Protein AF-A0A8H7EPM8-F1 (afdb_monomer)

Solvent-accessible surface area (backbone atoms only — not comparable to full-atom values): 8036 Å² total; per-residue (Å²): 109,68,68,49,58,74,74,44,47,67,36,10,43,51,53,53,39,61,54,53,56,74,52,73,82,77,47,29,38,36,35,66,45,61,68,86,63,52,65,57,69,85,62,38,87,52,94,64,45,52,73,49,65,46,47,71,76,76,65,92,84,68,60,93,88,68,76,38,56,34,58,55,31,72,74,40,51,62,63,47,59,72,68,54,88,77,82,58,40,29,38,36,29,30,44,49,70,37,69,82,42,60,53,44,52,57,42,41,76,73,55,39,43,82,74,48,75,29,70,13,38,97,73,52,90,57,64,78,62,21,49,33,32,33,31,31,37,42,134

Radius of gyration: 15.38 Å; Cα contacts (8 Å, |Δi|>4): 211; chains: 1; bounding box: 34×40×36 Å

InterPro domains:
  IPR005599 GPI mannosyltransferase [PTHR22760] (1-135)

Foldseek 3Di:
DVCCVVPAAQCQLAVVLLVVQPDDFPFEEEELAPPPSHPPCVRHVDPSYHYDYFDDDDDPVDDPPDDGRNRVCVVPVPVSVVPDPDDTQKYKAFCLVCPVVPVVVVVVVVQWDFPDWGRGHPDDPPSRNDHIITMIGHD

Mean predicted aligned error: 3.92 Å

Secondary structure (DSSP, 8-state):
-HHHHHHTTT-HHHHHHHHHHTSPTT-EEEEES-TT-S-GGGT---TTSEEEE---PPPTT--TT---HHHHHHH-HHHHHHH-S---SEEEEEGGGGTTSHHHHHHHHTT-EEEEEE---S--SSGGG-S-EEEEE--

Nearest PDB structures (foldseek):
  4u2h-assembly1_B  TM=4.828E-01  e=5.148E+00  Micromonospora echinospora
  2q3v-assembly1_A  TM=3.950E-01  e=3.705E+00  Arabidopsis thaliana
  6kp7-assembly1_A  TM=2.940E-01  e=5.872E+00  Plasmodium falciparum

Sequence (139 aa):
MAVYLSLWHQRGVVDVMLWLRNQPSNISVGVLMPCHSTPWQSVVHRPDMTMWFLTCEPPLEGQADYVDEADEFYLDPLSSLNRMARWPSHFIMFDHLLSNGTVADALQKKGFQECRRFFNSHFHDDTRRRGDVVVLCRE

Organism: NCBI:txid679940

Structure (mmCIF, N/CA/C/O backbone):
data_AF-A0A8H7EPM8-F1
#
_entry.id   AF-A0A8H7EPM8-F1
#
loop_
_atom_site.group_PDB
_atom_site.id
_atom_site.type_symbol
_atom_site.label_atom_id
_atom_site.label_alt_id
_atom_site.label_comp_id
_atom_site.label_asym_id
_atom_site.label_entity_id
_atom_site.label_seq_id
_atom_site.pdbx_PDB_ins_code
_atom_site.Cartn_x
_atom_site.Cartn_y
_atom_site.Cartn_z
_atom_site.occupancy
_atom_site.B_iso_or_equiv
_atom_site.auth_seq_id
_atom_site.auth_comp_id
_atom_site.auth_asym_id
_atom_site.auth_atom_id
_atom_site.pdbx_PDB_model_num
ATOM 1 N N . MET A 1 1 ? -8.961 -20.439 -18.567 1.00 79.25 1 MET A N 1
ATOM 2 C CA . MET A 1 1 ? -8.295 -19.195 -18.113 1.00 79.25 1 MET A CA 1
ATOM 3 C C . MET A 1 1 ? -9.261 -18.047 -17.833 1.00 79.25 1 MET A C 1
ATOM 5 O O . MET A 1 1 ? -9.113 -17.448 -16.780 1.00 79.25 1 MET A O 1
ATOM 9 N N . ALA A 1 2 ? -10.256 -17.762 -18.686 1.00 91.81 2 ALA A N 1
ATOM 10 C CA . ALA A 1 2 ? -11.193 -16.645 -18.473 1.00 91.81 2 ALA A CA 1
ATOM 11 C C . ALA A 1 2 ? -11.851 -16.634 -17.077 1.00 91.81 2 ALA A C 1
ATOM 13 O O . ALA A 1 2 ? -11.781 -15.634 -16.378 1.00 91.81 2 ALA A O 1
ATOM 14 N N . VAL A 1 3 ? -12.372 -17.779 -16.618 1.00 92.44 3 VAL A N 1
ATOM 15 C CA . VAL A 1 3 ? -12.996 -17.910 -15.285 1.00 92.44 3 VAL A CA 1
ATOM 16 C C . VAL A 1 3 ? -12.045 -17.514 -14.148 1.00 92.44 3 VAL A C 1
ATOM 1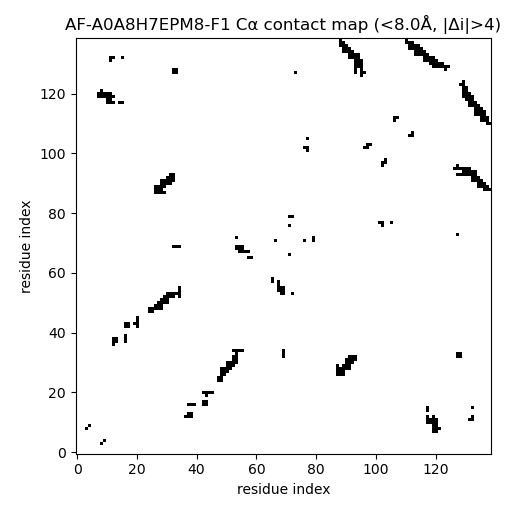8 O O . VAL A 1 3 ? -12.457 -16.854 -13.202 1.00 92.44 3 VAL A O 1
ATOM 21 N N . TYR A 1 4 ? -10.763 -17.876 -14.242 1.00 92.38 4 TYR A N 1
ATOM 22 C CA . TYR A 1 4 ? -9.771 -17.515 -13.227 1.00 92.38 4 TYR A CA 1
ATOM 23 C C . TYR A 1 4 ?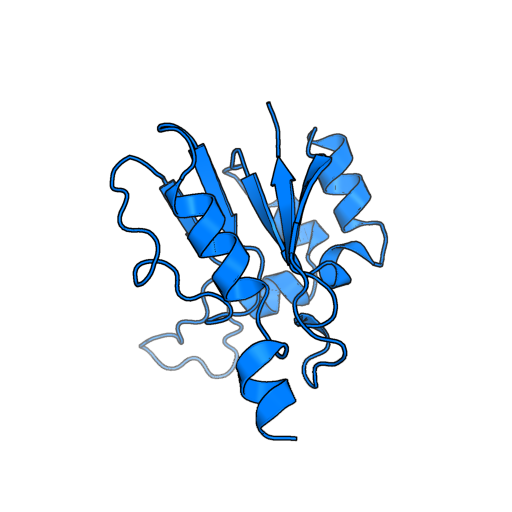 -9.519 -16.006 -13.197 1.00 92.38 4 TYR A C 1
ATOM 25 O O . TYR A 1 4 ? -9.546 -15.395 -12.129 1.00 92.38 4 TYR A O 1
ATOM 33 N N . LEU A 1 5 ? -9.316 -15.407 -14.373 1.00 89.88 5 LEU A N 1
ATOM 34 C CA . LEU A 1 5 ? -9.063 -13.974 -14.497 1.00 89.88 5 LEU A CA 1
ATOM 35 C C . LEU A 1 5 ? -10.260 -13.136 -14.029 1.00 89.88 5 LEU A C 1
ATOM 37 O O . LEU A 1 5 ? -10.062 -12.070 -13.469 1.00 89.88 5 LEU A O 1
ATOM 41 N N . SER A 1 6 ? -11.4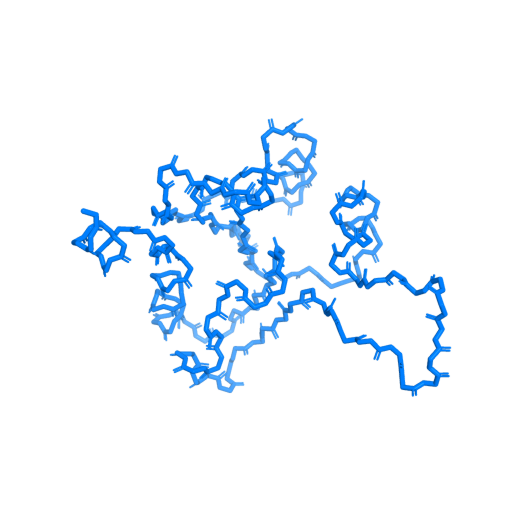86 -13.631 -14.210 1.00 89.75 6 SER A N 1
ATOM 42 C CA . SER A 1 6 ? -12.697 -12.915 -13.794 1.00 89.75 6 SER A CA 1
ATOM 43 C C . SER A 1 6 ? -13.061 -13.084 -12.318 1.00 89.75 6 SER A C 1
ATOM 45 O O . SER A 1 6 ? -13.757 -12.231 -11.780 1.00 89.75 6 SER A O 1
ATOM 47 N N . LEU A 1 7 ? -12.665 -14.186 -11.673 1.00 89.00 7 LEU A N 1
ATOM 48 C CA . LEU A 1 7 ? -13.148 -14.522 -10.324 1.00 89.00 7 LEU A CA 1
ATOM 49 C C . LEU A 1 7 ? -12.069 -14.487 -9.234 1.00 89.00 7 LEU A C 1
ATOM 51 O O . LEU A 1 7 ? -12.408 -14.348 -8.058 1.00 89.00 7 LEU A O 1
ATOM 55 N N . TRP A 1 8 ? -10.796 -14.656 -9.601 1.00 91.81 8 TRP A N 1
ATOM 56 C CA . TRP A 1 8 ? -9.710 -14.873 -8.640 1.00 91.81 8 TRP A CA 1
ATOM 57 C C . TRP A 1 8 ? -8.530 -13.928 -8.829 1.00 91.81 8 TRP A C 1
ATOM 59 O O . TRP A 1 8 ? -7.969 -13.477 -7.839 1.00 91.81 8 TRP A O 1
ATOM 69 N N . HIS A 1 9 ? -8.112 -13.658 -10.064 1.00 94.31 9 HIS A N 1
ATOM 70 C CA . HIS A 1 9 ? -6.913 -12.859 -10.305 1.00 94.31 9 HIS A CA 1
ATOM 71 C C . HIS A 1 9 ? -7.112 -11.391 -9.906 1.00 94.31 9 HIS A C 1
ATOM 73 O O . HIS A 1 9 ? -8.106 -10.780 -10.283 1.00 94.31 9 HIS A O 1
ATOM 79 N N . GLN A 1 10 ? -6.144 -10.840 -9.168 1.00 94.12 10 GLN A N 1
ATOM 80 C CA . GLN A 1 10 ? -6.132 -9.460 -8.669 1.00 94.12 10 GLN A CA 1
ATOM 81 C C . GLN A 1 10 ? -7.411 -9.071 -7.906 1.00 94.12 10 GLN A C 1
ATOM 83 O O . GLN A 1 10 ? -7.895 -7.947 -7.996 1.00 94.12 10 GLN A O 1
ATOM 88 N N . ARG A 1 11 ? -8.000 -10.004 -7.152 1.00 96.00 11 ARG A N 1
ATOM 89 C CA . ARG A 1 11 ? -9.265 -9.760 -6.445 1.00 96.00 11 ARG A CA 1
ATOM 90 C C . ARG A 1 11 ? -9.087 -8.924 -5.172 1.00 96.00 11 ARG A C 1
ATOM 92 O O . ARG A 1 11 ? -9.913 -8.065 -4.864 1.00 96.00 11 ARG A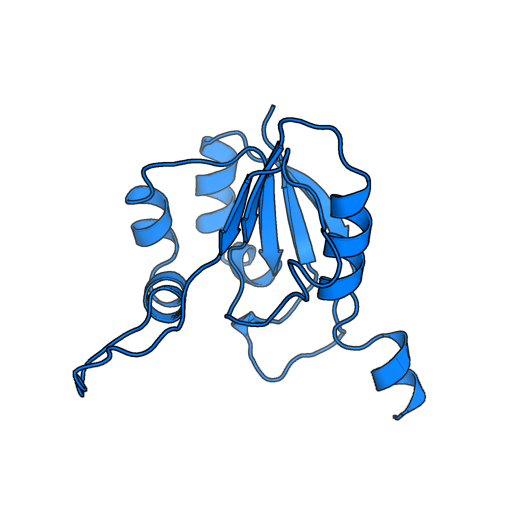 O 1
ATOM 99 N N . GLY A 1 12 ? -7.997 -9.151 -4.445 1.00 96.94 12 GLY A N 1
ATOM 100 C CA . GLY A 1 12 ? -7.754 -8.589 -3.112 1.00 96.94 12 GLY A CA 1
ATOM 101 C C . GLY A 1 12 ? -7.746 -7.063 -3.073 1.00 96.94 12 GLY A C 1
ATOM 102 O O . GLY A 1 12 ? -8.225 -6.466 -2.110 1.00 96.94 12 GLY A O 1
ATOM 103 N N . VAL A 1 13 ? -7.288 -6.420 -4.149 1.00 96.94 13 VAL A N 1
ATOM 104 C CA . VAL A 1 13 ? -7.273 -4.953 -4.276 1.00 96.94 13 VAL A CA 1
ATOM 105 C C . VAL A 1 13 ? -8.671 -4.331 -4.356 1.00 96.94 13 VAL A C 1
ATOM 107 O O . VAL A 1 13 ? -8.856 -3.171 -3.985 1.00 96.94 13 VAL A O 1
ATOM 110 N N . VAL A 1 14 ? -9.667 -5.095 -4.811 1.00 96.75 14 VAL A N 1
ATOM 111 C CA . VAL A 1 14 ? -11.077 -4.687 -4.815 1.00 96.75 14 VAL A CA 1
ATOM 112 C C . VAL A 1 14 ? -11.708 -4.999 -3.462 1.00 96.75 14 VAL A C 1
ATOM 114 O O . VAL A 1 14 ? -12.352 -4.131 -2.868 1.00 96.75 14 VAL A O 1
ATOM 117 N N . ASP A 1 15 ? -11.478 -6.208 -2.944 1.00 97.38 15 ASP A N 1
ATOM 118 C CA . ASP A 1 15 ? -12.056 -6.671 -1.680 1.00 97.38 15 ASP A CA 1
ATOM 119 C C . ASP A 1 15 ? -11.636 -5.785 -0.492 1.00 97.38 15 ASP A C 1
ATOM 121 O O . ASP A 1 15 ? -12.475 -5.450 0.348 1.00 97.38 15 ASP A O 1
ATOM 125 N N . VAL A 1 16 ? -10.382 -5.314 -0.454 1.00 97.56 16 VAL A N 1
ATOM 126 C CA . VAL A 1 16 ? -9.916 -4.390 0.594 1.00 97.56 16 VAL A CA 1
ATOM 127 C C . VAL A 1 16 ? -10.662 -3.052 0.562 1.00 97.56 16 VAL A C 1
ATOM 129 O O . VAL A 1 16 ? -11.019 -2.517 1.611 1.00 97.56 16 VAL A O 1
ATOM 132 N N . MET A 1 17 ? -10.965 -2.523 -0.627 1.00 96.75 17 MET A N 1
ATOM 133 C CA . MET A 1 17 ? -11.680 -1.252 -0.772 1.00 96.75 17 MET A CA 1
ATOM 134 C C . MET A 1 17 ? -13.168 -1.405 -0.435 1.00 96.75 17 MET A C 1
ATOM 136 O O . MET A 1 17 ? -13.762 -0.524 0.190 1.00 96.75 17 MET A O 1
ATOM 140 N N . LEU A 1 18 ? -13.770 -2.547 -0.782 1.00 96.56 18 LEU A N 1
ATOM 141 C CA . LEU A 1 18 ? -15.127 -2.895 -0.350 1.00 96.56 18 LEU A CA 1
ATOM 142 C C . LEU A 1 18 ? -15.219 -3.024 1.174 1.00 96.56 18 LEU A C 1
ATOM 144 O O . LEU A 1 18 ? -16.199 -2.580 1.771 1.00 96.56 18 LEU A O 1
ATOM 148 N N . TRP A 1 19 ? -14.193 -3.591 1.810 1.00 96.19 19 TRP A N 1
ATOM 149 C CA . TRP A 1 19 ? -14.103 -3.670 3.265 1.00 96.19 19 TRP A CA 1
ATOM 150 C C . TRP A 1 19 ? -13.918 -2.291 3.917 1.00 96.19 19 TRP A C 1
ATOM 152 O O . TRP A 1 19 ? -14.618 -1.986 4.888 1.00 96.19 19 TRP A O 1
ATOM 162 N N . LEU A 1 20 ? -13.046 -1.441 3.359 1.00 95.56 20 LEU A N 1
ATOM 163 C CA . LEU A 1 20 ? -12.798 -0.076 3.836 1.00 95.56 20 LEU A CA 1
ATOM 164 C C . LEU A 1 20 ? -14.056 0.793 3.844 1.00 95.56 20 LEU A C 1
ATOM 166 O O . LEU A 1 20 ? -14.286 1.543 4.789 1.00 95.56 20 LEU A O 1
ATOM 170 N N . ARG A 1 21 ? -14.906 0.667 2.818 1.00 94.56 21 ARG A N 1
ATOM 171 C CA . ARG A 1 21 ? -16.171 1.415 2.711 1.00 94.56 21 ARG A CA 1
ATOM 172 C C . ARG A 1 21 ? -17.051 1.286 3.961 1.00 94.56 21 ARG A C 1
ATOM 174 O O . ARG A 1 21 ? -17.763 2.229 4.306 1.00 94.56 21 ARG A O 1
ATOM 181 N N . ASN A 1 22 ? -16.992 0.130 4.620 1.00 93.38 22 ASN A N 1
ATOM 182 C CA . ASN A 1 22 ? -17.818 -0.217 5.773 1.00 93.38 22 ASN A CA 1
ATOM 183 C C . ASN A 1 22 ? -17.123 0.043 7.123 1.00 93.38 22 ASN A C 1
ATOM 185 O O . ASN A 1 22 ? -17.650 -0.360 8.157 1.00 93.38 22 ASN A O 1
ATOM 189 N N . GLN A 1 23 ? -15.953 0.689 7.130 1.00 93.19 23 GLN A N 1
ATOM 190 C CA . GLN A 1 23 ? -15.233 1.028 8.359 1.00 93.19 23 GLN A CA 1
ATOM 191 C C . GLN A 1 23 ? -15.813 2.275 9.057 1.00 93.19 23 GLN A C 1
ATOM 193 O O . GLN A 1 23 ? -16.490 3.096 8.412 1.00 93.19 23 GLN A O 1
ATOM 198 N N . PRO A 1 24 ? -15.585 2.416 10.381 1.00 89.44 24 PRO A N 1
ATOM 199 C CA . PRO A 1 24 ? -16.045 3.570 11.150 1.00 89.44 24 PRO A CA 1
ATOM 200 C C . PRO A 1 24 ? -15.439 4.890 10.654 1.00 89.44 24 PRO A C 1
ATOM 202 O O . PRO A 1 24 ? -14.386 4.922 10.015 1.00 89.44 24 PRO A O 1
ATOM 205 N N . SER A 1 25 ? -16.126 5.991 10.962 1.00 77.31 25 SER A N 1
ATOM 206 C CA . SER A 1 25 ? -15.607 7.348 10.781 1.00 77.31 25 SER A CA 1
ATOM 207 C C . SER A 1 25 ? -14.390 7.574 11.694 1.00 77.31 25 SER A C 1
ATOM 209 O O . SER A 1 25 ? -14.327 7.004 12.782 1.00 77.31 25 SER A O 1
ATOM 211 N N . ASN A 1 26 ? -13.430 8.402 11.259 1.00 85.88 26 ASN A N 1
ATOM 212 C CA . ASN A 1 26 ? -12.154 8.728 11.937 1.00 85.88 26 ASN A CA 1
ATOM 213 C C . ASN A 1 26 ? -10.951 7.805 11.679 1.00 85.88 26 ASN A C 1
ATOM 215 O O . ASN A 1 26 ? -9.952 7.904 12.392 1.00 85.88 26 ASN A O 1
ATOM 219 N N . ILE A 1 27 ? -10.979 6.962 10.646 1.00 92.06 27 ILE A N 1
ATOM 220 C CA . ILE A 1 27 ? -9.762 6.260 10.218 1.00 92.06 27 ILE A CA 1
ATOM 221 C C . ILE A 1 27 ? -8.993 7.062 9.161 1.00 92.06 27 ILE A C 1
ATOM 223 O O . ILE A 1 27 ? -9.561 7.703 8.273 1.00 92.06 27 ILE A O 1
ATOM 227 N N . SER A 1 28 ? -7.668 7.002 9.255 1.00 94.69 28 SER A N 1
ATOM 228 C CA . SER A 1 28 ? -6.747 7.431 8.203 1.00 94.69 28 SER A CA 1
ATOM 229 C C . SER A 1 28 ? -6.046 6.218 7.605 1.00 94.69 28 SER A C 1
ATOM 231 O O . SER A 1 28 ? -5.583 5.343 8.345 1.00 94.69 28 SER A O 1
ATOM 233 N N . VAL A 1 29 ? -5.972 6.165 6.279 1.00 95.94 29 VAL A N 1
ATOM 234 C CA . VAL A 1 29 ? -5.466 5.017 5.525 1.00 95.94 29 VAL A CA 1
ATOM 235 C C . VAL A 1 29 ? -4.316 5.460 4.628 1.00 95.94 29 VAL A C 1
ATOM 237 O O . VAL A 1 29 ? -4.469 6.388 3.837 1.00 95.94 29 VAL A O 1
ATOM 240 N N . GLY A 1 30 ? -3.175 4.790 4.750 1.00 95.88 30 GLY A N 1
ATOM 241 C CA . GLY A 1 30 ? -2.059 4.898 3.816 1.00 95.88 30 GLY A CA 1
ATOM 242 C C . GLY A 1 30 ? -1.960 3.655 2.947 1.00 95.88 30 GLY A C 1
ATOM 243 O O . GLY A 1 30 ? -1.985 2.537 3.461 1.00 95.88 30 GLY A O 1
ATOM 244 N N . VAL A 1 31 ? -1.842 3.829 1.638 1.00 96.62 31 VAL A N 1
ATOM 245 C CA . VAL A 1 31 ? -1.733 2.715 0.694 1.00 96.62 31 VAL A CA 1
ATOM 246 C C . VAL A 1 31 ? -0.320 2.679 0.120 1.00 96.62 31 VAL A C 1
ATOM 248 O O . VAL A 1 31 ? 0.052 3.505 -0.709 1.00 96.62 31 VAL A O 1
ATOM 251 N N . LEU A 1 32 ? 0.459 1.704 0.586 1.00 96.50 32 LEU A N 1
ATOM 252 C CA . LEU A 1 32 ? 1.848 1.443 0.204 1.00 96.50 32 LEU A CA 1
ATOM 253 C C . LEU A 1 32 ? 1.874 0.339 -0.855 1.00 96.50 32 LEU A C 1
ATOM 255 O O . LEU A 1 32 ? 2.299 -0.792 -0.615 1.00 96.50 32 LEU A O 1
ATOM 259 N N . MET A 1 33 ? 1.296 0.656 -2.009 1.00 96.50 33 MET A N 1
ATOM 260 C CA . MET A 1 33 ? 1.155 -0.246 -3.151 1.00 96.50 33 MET A CA 1
ATOM 261 C C . MET A 1 33 ? 1.645 0.474 -4.407 1.00 96.50 33 MET A C 1
ATOM 263 O O . MET A 1 33 ? 1.582 1.704 -4.441 1.00 96.50 33 MET A O 1
ATOM 267 N N . PRO A 1 34 ? 2.062 -0.241 -5.468 1.00 95.31 34 PRO A N 1
ATOM 268 C CA . PRO A 1 34 ? 2.368 0.405 -6.738 1.00 95.31 34 PRO A CA 1
ATOM 269 C C . PRO A 1 34 ? 1.137 1.154 -7.265 1.00 95.31 34 PRO A C 1
ATOM 271 O O . PRO A 1 34 ? -0.005 0.744 -7.010 1.00 95.31 34 PRO A O 1
ATOM 274 N N . CYS A 1 35 ? 1.346 2.224 -8.027 1.00 92.19 35 CYS A N 1
ATOM 275 C CA . CYS A 1 35 ? 0.255 3.076 -8.497 1.00 92.19 35 CYS A CA 1
ATOM 276 C C . CYS A 1 35 ? -0.821 2.311 -9.285 1.00 92.19 35 CYS A C 1
ATOM 278 O O . CYS A 1 35 ? -0.560 1.300 -9.946 1.00 92.19 35 CYS A O 1
ATOM 280 N N . HIS A 1 36 ? -2.068 2.782 -9.167 1.00 90.31 36 HIS A N 1
ATOM 281 C CA . HIS A 1 36 ? -3.266 2.175 -9.769 1.00 90.31 36 HIS A CA 1
ATOM 282 C C . HIS A 1 36 ? -3.523 0.710 -9.381 1.00 90.31 36 HIS A C 1
ATOM 284 O O . HIS A 1 36 ? -4.184 -0.026 -10.112 1.00 90.31 36 HIS A O 1
ATOM 290 N N . SER A 1 37 ? -3.027 0.266 -8.223 1.00 94.94 37 SER A N 1
ATOM 291 C CA . SER A 1 37 ? -3.327 -1.085 -7.735 1.00 94.94 37 SER A CA 1
ATOM 292 C C . SER A 1 37 ? -4.758 -1.230 -7.223 1.00 94.94 37 SER A C 1
ATOM 294 O O . SER A 1 37 ? -5.287 -2.328 -7.262 1.00 94.94 37 SER A O 1
ATOM 296 N N . THR A 1 38 ? -5.399 -0.160 -6.741 1.00 95.88 38 THR A N 1
ATOM 297 C CA . THR A 1 38 ? -6.719 -0.224 -6.089 1.00 95.88 38 THR A CA 1
ATOM 298 C C . THR A 1 38 ? -7.699 0.788 -6.699 1.00 95.88 38 THR A C 1
ATOM 300 O O . THR A 1 38 ? -7.272 1.847 -7.158 1.00 95.88 38 THR A O 1
ATOM 303 N N . PRO A 1 39 ? -9.021 0.518 -6.689 1.00 94.56 39 PRO A N 1
ATOM 304 C CA . PRO A 1 39 ? -10.021 1.386 -7.325 1.00 94.56 39 PRO A CA 1
ATOM 305 C C . PRO A 1 39 ? -10.367 2.670 -6.540 1.00 94.56 39 PRO A C 1
ATOM 307 O O . PRO A 1 39 ? -11.206 3.449 -6.998 1.00 94.56 39 PRO A O 1
ATOM 310 N N . TRP A 1 40 ? -9.745 2.887 -5.373 1.00 91.56 40 TRP A N 1
ATOM 311 C CA . TRP A 1 40 ? -9.859 4.071 -4.507 1.00 91.56 40 TRP A CA 1
ATOM 312 C C . TRP A 1 40 ? -11.259 4.726 -4.487 1.00 91.56 40 TRP A C 1
ATOM 314 O O . TRP A 1 40 ? -12.218 4.103 -4.020 1.00 91.56 40 TRP A O 1
ATOM 324 N N . GLN A 1 41 ? -11.386 5.961 -4.996 1.00 91.81 41 GLN A N 1
ATOM 325 C CA . GLN A 1 41 ? -12.613 6.769 -4.958 1.00 91.81 41 GLN A CA 1
ATOM 326 C C . GLN A 1 41 ? -13.774 6.129 -5.716 1.00 91.81 41 GLN A C 1
ATOM 328 O O . GLN A 1 41 ? -14.919 6.352 -5.356 1.00 91.81 41 GLN A O 1
ATOM 333 N N . SER A 1 42 ? -13.513 5.257 -6.693 1.00 93.19 42 SER A N 1
ATOM 334 C CA . SER A 1 42 ? -14.583 4.550 -7.416 1.00 93.19 42 SER A CA 1
ATOM 335 C C . SER A 1 42 ? -15.381 3.611 -6.500 1.00 93.19 42 SER A C 1
ATOM 337 O O . SER A 1 42 ? -16.504 3.224 -6.817 1.00 93.19 42 SER A O 1
ATOM 339 N N . VAL A 1 43 ? -14.802 3.219 -5.359 1.00 95.06 43 VAL A N 1
ATOM 340 C CA . VAL A 1 43 ? -15.389 2.271 -4.403 1.00 95.06 43 VAL A CA 1
ATOM 341 C C . VAL A 1 43 ? -15.634 2.920 -3.039 1.00 95.06 43 VAL A C 1
ATOM 343 O O . VAL A 1 43 ? -16.637 2.582 -2.405 1.00 95.06 43 VAL A O 1
ATOM 346 N N . VAL A 1 44 ? -14.771 3.831 -2.584 1.00 94.44 44 VAL A N 1
ATOM 347 C CA . VAL A 1 44 ? -14.831 4.452 -1.250 1.00 94.44 44 VAL A CA 1
ATOM 348 C C . VAL A 1 44 ? -15.164 5.942 -1.371 1.00 94.44 44 VAL A C 1
ATOM 350 O O . VAL A 1 44 ? -14.278 6.763 -1.557 1.00 94.44 44 VAL A O 1
ATOM 353 N N . HIS A 1 45 ? -16.444 6.289 -1.210 1.00 92.62 45 HIS A N 1
ATOM 354 C CA . HIS A 1 45 ? -16.942 7.672 -1.240 1.00 92.62 45 HIS A CA 1
ATOM 355 C C . HIS A 1 45 ? -17.208 8.172 0.189 1.00 92.62 45 HIS A C 1
ATOM 357 O O . HIS A 1 45 ? -18.355 8.224 0.638 1.00 92.62 45 HIS A O 1
ATOM 363 N N . ARG A 1 46 ? -16.144 8.454 0.948 1.00 90.75 46 ARG A N 1
ATOM 364 C CA . ARG A 1 46 ? -16.22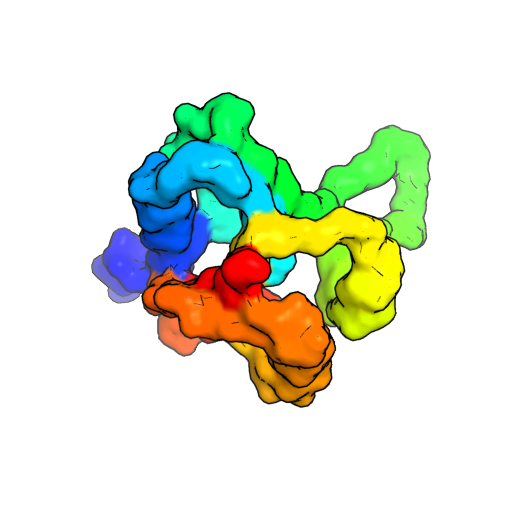6 8.814 2.376 1.00 90.75 46 ARG A CA 1
ATOM 365 C C . ARG A 1 46 ? -15.458 10.113 2.650 1.00 90.75 46 ARG A C 1
ATOM 367 O O . ARG A 1 46 ? -14.232 10.070 2.698 1.00 90.75 46 ARG A O 1
ATOM 374 N N . PRO A 1 47 ? -16.138 11.264 2.828 1.00 89.31 47 PRO A N 1
ATOM 375 C CA . PRO A 1 47 ? -15.462 12.531 3.128 1.00 89.31 47 PRO A CA 1
ATOM 376 C C . PRO A 1 47 ? -14.871 12.567 4.548 1.00 89.31 47 PRO A C 1
ATOM 378 O O . PRO A 1 47 ? -14.000 13.377 4.841 1.00 89.31 47 PRO A O 1
ATOM 381 N N . ASP A 1 48 ? -15.332 11.677 5.425 1.00 90.69 48 ASP A N 1
ATOM 382 C CA . ASP A 1 48 ? -14.903 11.501 6.814 1.00 90.69 48 ASP A CA 1
ATOM 383 C C . ASP A 1 48 ? -13.682 10.572 6.975 1.00 90.69 48 ASP A C 1
ATOM 385 O O . ASP A 1 48 ? -13.282 10.260 8.098 1.00 90.69 48 ASP A O 1
ATOM 389 N N . MET A 1 49 ? -13.087 10.119 5.865 1.00 92.00 49 MET A N 1
ATOM 390 C CA . MET A 1 49 ? -11.939 9.214 5.840 1.00 92.00 49 MET A CA 1
ATOM 391 C C . MET A 1 49 ? -10.776 9.842 5.071 1.00 92.00 49 MET A C 1
ATOM 393 O O . MET A 1 49 ? -10.887 10.149 3.886 1.00 92.00 49 MET A O 1
ATOM 397 N N . THR A 1 50 ? -9.624 9.996 5.727 1.00 92.75 50 THR A N 1
ATOM 398 C CA . THR A 1 50 ? -8.417 10.494 5.048 1.00 92.75 50 THR A CA 1
ATOM 399 C C . THR A 1 50 ? -7.655 9.333 4.432 1.00 92.75 50 THR A C 1
ATOM 401 O O . THR A 1 50 ? -7.110 8.506 5.159 1.00 92.75 50 THR A O 1
ATOM 404 N N . MET A 1 51 ? -7.567 9.290 3.106 1.00 93.50 51 MET A N 1
ATOM 405 C CA . MET A 1 51 ? -6.779 8.289 2.386 1.00 93.50 51 MET A CA 1
ATOM 406 C C . MET A 1 51 ? -5.646 8.953 1.606 1.00 93.50 51 MET A C 1
ATOM 408 O O . MET A 1 51 ? -5.832 10.040 1.062 1.00 93.50 51 MET A O 1
ATOM 412 N N . TRP A 1 52 ? -4.488 8.304 1.543 1.00 93.62 52 TRP A N 1
ATOM 413 C CA . TRP A 1 52 ? -3.352 8.739 0.730 1.00 93.62 52 TRP A CA 1
ATOM 414 C C . TRP A 1 52 ? -2.605 7.534 0.142 1.00 93.62 52 TRP A C 1
ATOM 416 O O . TRP A 1 52 ? -2.708 6.417 0.656 1.00 93.62 52 TRP A O 1
ATOM 426 N N . PHE A 1 53 ? -1.889 7.769 -0.955 1.00 94.56 53 PHE A N 1
ATOM 427 C CA . PHE A 1 53 ? -1.244 6.756 -1.793 1.00 94.56 53 PHE A CA 1
ATOM 428 C C . PHE A 1 53 ? 0.132 7.265 -2.215 1.00 94.56 53 PHE A C 1
ATOM 430 O O . PHE A 1 53 ? 0.334 8.478 -2.243 1.00 94.56 53 PHE A O 1
ATOM 437 N N . LEU A 1 54 ? 1.029 6.345 -2.563 1.00 93.81 54 LEU A N 1
ATOM 438 C CA . LEU A 1 54 ? 2.261 6.682 -3.276 1.00 93.81 54 LEU A CA 1
ATOM 439 C C . LEU A 1 54 ? 1.905 7.231 -4.665 1.00 93.81 54 LEU A C 1
ATOM 441 O O . LEU A 1 54 ? 1.064 6.648 -5.357 1.00 93.81 54 LEU A O 1
ATOM 445 N N . THR A 1 55 ? 2.514 8.353 -5.035 1.00 92.19 55 THR A N 1
ATOM 446 C CA . THR A 1 55 ? 2.280 9.049 -6.307 1.00 92.19 55 THR A CA 1
ATOM 447 C C . THR A 1 55 ? 3.199 8.539 -7.422 1.00 92.19 55 THR A C 1
ATOM 449 O O . THR A 1 55 ? 4.309 8.077 -7.162 1.00 92.19 55 THR A O 1
ATOM 452 N N . CYS A 1 56 ? 2.714 8.594 -8.667 1.00 91.88 56 CYS A N 1
ATOM 453 C CA . CYS A 1 56 ? 3.480 8.232 -9.875 1.00 91.88 56 CYS A CA 1
ATOM 454 C C . CYS A 1 56 ? 3.356 9.284 -10.986 1.00 91.88 56 CYS A C 1
ATOM 456 O O . CYS A 1 56 ? 3.554 9.000 -12.168 1.00 91.88 56 CYS A O 1
ATOM 458 N N . GLU A 1 57 ? 2.927 10.491 -10.633 1.00 90.88 57 GLU A N 1
ATOM 459 C CA . GLU A 1 57 ? 2.689 11.568 -11.574 1.00 90.88 57 GLU A CA 1
ATOM 460 C C . GLU A 1 57 ? 4.021 12.092 -12.132 1.00 90.88 57 GLU A C 1
ATOM 462 O O . GLU A 1 57 ? 4.871 12.547 -11.368 1.00 90.88 57 GLU A O 1
ATOM 467 N N . PRO A 1 58 ? 4.217 12.084 -13.462 1.00 88.75 58 PRO A N 1
ATOM 468 C CA . PRO A 1 58 ? 5.441 12.602 -14.051 1.00 88.75 58 PRO A CA 1
ATOM 469 C C . PRO A 1 58 ? 5.533 14.132 -13.901 1.00 88.75 58 PRO A C 1
ATOM 471 O O . PRO A 1 58 ? 4.509 14.824 -13.849 1.00 88.75 58 PRO A O 1
ATOM 474 N N . PRO A 1 59 ? 6.751 14.701 -13.903 1.00 88.00 59 PRO A N 1
ATOM 475 C CA . PRO A 1 59 ? 6.961 16.137 -13.815 1.00 88.00 59 PRO A CA 1
ATOM 476 C C . PRO A 1 59 ? 6.463 16.831 -15.083 1.00 88.00 59 PRO A C 1
ATOM 478 O O . PRO A 1 59 ? 6.752 16.409 -16.204 1.00 88.00 59 PRO A O 1
ATOM 481 N N . LEU A 1 60 ? 5.762 17.952 -14.905 1.00 87.12 60 LEU A N 1
ATOM 482 C CA . LEU A 1 60 ? 5.168 18.716 -16.008 1.00 87.12 60 LEU A CA 1
ATOM 483 C C . LEU A 1 60 ? 6.214 19.320 -16.957 1.00 87.12 60 LEU A C 1
ATOM 485 O O . LEU A 1 60 ? 5.941 19.494 -18.141 1.00 87.12 60 LEU A O 1
ATOM 489 N N . GLU A 1 61 ? 7.405 19.629 -16.444 1.00 87.38 61 GLU A N 1
ATOM 490 C CA . GLU A 1 61 ? 8.475 20.306 -17.190 1.00 87.38 61 GLU A CA 1
ATOM 491 C C . GLU A 1 61 ? 9.471 19.338 -17.850 1.00 87.38 61 GLU A C 1
ATOM 493 O O . GLU A 1 61 ? 10.431 19.781 -18.471 1.00 87.38 61 GLU A O 1
ATOM 498 N N . GLY A 1 62 ? 9.224 18.022 -17.772 1.00 79.56 62 GLY A N 1
ATOM 499 C CA . GLY A 1 62 ? 10.027 17.008 -18.456 1.00 79.56 62 GLY A CA 1
ATOM 500 C C . GLY A 1 62 ? 11.445 16.890 -17.897 1.00 79.56 62 GLY A C 1
ATOM 501 O O . GLY A 1 62 ? 12.398 17.432 -18.449 1.00 79.56 62 GLY A O 1
ATOM 502 N N . GLN A 1 63 ? 11.599 16.123 -16.820 1.00 85.12 63 GLN A N 1
ATOM 503 C CA . GLN A 1 63 ? 12.902 15.794 -16.244 1.00 85.12 63 GLN A CA 1
ATOM 504 C C . GLN A 1 63 ? 13.255 14.344 -16.591 1.00 85.12 63 GLN A C 1
ATOM 506 O O . GLN A 1 63 ? 12.536 13.423 -16.214 1.00 85.12 63 GLN A O 1
ATOM 511 N N . ALA A 1 64 ? 14.345 14.153 -17.342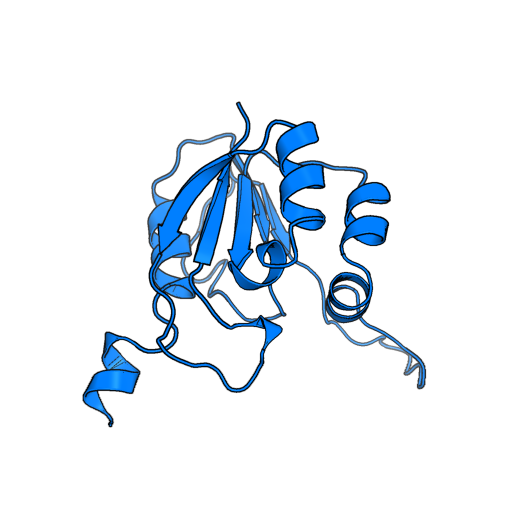 1.00 78.69 64 ALA A N 1
ATOM 512 C CA . ALA A 1 64 ? 14.741 12.841 -17.866 1.00 78.69 64 ALA A CA 1
ATOM 513 C C . ALA A 1 64 ? 15.114 11.834 -16.763 1.00 78.69 64 ALA A C 1
ATOM 515 O O . ALA A 1 64 ? 14.822 10.651 -16.902 1.00 78.69 64 ALA A O 1
ATOM 516 N N . ASP A 1 65 ? 15.691 12.318 -15.661 1.00 85.50 65 ASP A N 1
ATOM 517 C CA . ASP A 1 65 ? 16.127 11.502 -14.518 1.00 85.50 65 ASP A CA 1
ATOM 518 C C . ASP A 1 65 ? 15.125 11.549 -13.351 1.00 85.50 65 ASP A C 1
ATOM 520 O O . ASP A 1 65 ? 15.504 11.465 -12.183 1.00 85.50 65 ASP A O 1
ATOM 524 N N . TYR A 1 66 ? 13.844 11.771 -13.646 1.00 86.50 66 TYR A N 1
ATOM 525 C CA . TYR A 1 66 ? 12.807 11.764 -12.622 1.00 86.50 66 TYR A CA 1
ATOM 526 C C . TYR A 1 66 ? 12.510 10.337 -12.155 1.00 86.50 66 TYR A C 1
ATOM 528 O O . TYR A 1 66 ? 12.244 9.455 -12.971 1.00 86.50 66 TYR A O 1
ATOM 536 N N . VAL A 1 67 ? 12.515 10.144 -10.838 1.00 89.38 67 VAL A N 1
ATOM 537 C CA . VAL A 1 67 ? 12.025 8.933 -10.180 1.00 89.38 67 VAL A CA 1
ATOM 538 C C . VAL A 1 67 ? 10.767 9.320 -9.422 1.00 89.38 67 VAL A C 1
ATOM 540 O O . VAL A 1 67 ? 10.752 10.334 -8.722 1.00 89.38 67 VAL A O 1
ATOM 543 N N . ASP A 1 68 ? 9.705 8.544 -9.600 1.00 92.00 68 ASP A N 1
ATOM 544 C CA . ASP A 1 68 ? 8.461 8.799 -8.893 1.00 92.00 68 ASP A CA 1
ATOM 545 C C . ASP A 1 68 ? 8.488 8.312 -7.437 1.00 92.00 68 ASP A C 1
ATOM 547 O O . ASP A 1 68 ? 9.341 7.518 -7.035 1.00 92.00 68 ASP A O 1
ATOM 551 N N . GLU A 1 69 ? 7.551 8.812 -6.624 1.00 92.56 69 GLU A N 1
ATOM 552 C CA . GLU A 1 69 ? 7.486 8.507 -5.190 1.00 92.56 69 GLU A CA 1
ATOM 553 C C . GLU A 1 69 ? 7.318 7.002 -4.933 1.00 92.56 69 GLU A C 1
ATOM 555 O O . GLU A 1 69 ? 7.883 6.465 -3.975 1.00 92.56 69 GLU A O 1
ATOM 560 N N . ALA A 1 70 ? 6.550 6.301 -5.771 1.00 93.94 70 ALA A N 1
ATOM 561 C CA . ALA A 1 70 ? 6.358 4.867 -5.617 1.00 93.94 70 ALA A CA 1
ATOM 562 C C . ALA A 1 70 ? 7.654 4.097 -5.895 1.00 93.94 70 ALA A C 1
ATOM 564 O O . ALA A 1 70 ? 8.017 3.217 -5.112 1.00 93.94 70 ALA A O 1
ATOM 565 N N . ASP A 1 71 ? 8.370 4.423 -6.964 1.00 93.12 71 ASP A N 1
ATOM 566 C CA . ASP A 1 71 ? 9.641 3.792 -7.300 1.00 93.12 71 ASP A CA 1
ATOM 567 C C . ASP A 1 71 ? 10.715 4.109 -6.248 1.00 93.12 71 ASP A C 1
ATOM 569 O O . ASP A 1 71 ? 11.381 3.184 -5.776 1.00 93.12 71 ASP A O 1
ATOM 573 N N . GLU A 1 72 ? 10.819 5.355 -5.770 1.00 93.56 72 GLU A N 1
ATOM 574 C CA . GLU A 1 72 ? 11.683 5.704 -4.630 1.00 93.56 72 GLU A CA 1
ATOM 575 C C . GLU A 1 72 ? 11.348 4.873 -3.381 1.00 93.56 72 GLU A C 1
ATOM 577 O O . GLU A 1 72 ? 12.242 4.352 -2.703 1.00 93.56 72 GLU A O 1
ATOM 582 N N . PHE A 1 73 ? 10.057 4.696 -3.086 1.00 95.25 73 PHE A N 1
ATOM 583 C CA . PHE A 1 73 ? 9.607 3.875 -1.969 1.00 95.25 73 PHE A CA 1
ATOM 584 C C . PHE A 1 73 ? 10.003 2.404 -2.131 1.00 95.25 73 PHE A C 1
ATOM 586 O O . PHE A 1 73 ? 10.485 1.801 -1.175 1.00 95.25 73 PHE A O 1
ATOM 593 N N . TYR A 1 74 ? 9.818 1.810 -3.312 1.00 93.88 74 TYR A N 1
ATOM 594 C CA . TYR A 1 74 ? 10.134 0.396 -3.544 1.00 93.88 74 TYR A CA 1
ATOM 595 C C . TYR A 1 74 ? 11.639 0.113 -3.671 1.00 93.88 74 TYR A C 1
ATOM 597 O O . TYR A 1 74 ? 12.042 -1.036 -3.473 1.00 93.88 74 TYR A O 1
ATOM 605 N N . LEU A 1 75 ? 12.463 1.129 -3.949 1.00 94.25 75 LEU A N 1
ATOM 606 C CA . LEU A 1 75 ? 13.925 1.025 -3.922 1.00 94.25 75 LEU A CA 1
ATOM 607 C C . LEU A 1 75 ? 14.471 0.900 -2.491 1.00 94.25 75 LEU A C 1
ATOM 609 O O . LEU A 1 75 ? 15.304 0.031 -2.234 1.00 94.25 75 LEU A O 1
ATOM 613 N N . ASP A 1 76 ? 13.997 1.732 -1.558 1.00 95.06 76 ASP A N 1
ATOM 614 C CA . ASP A 1 76 ? 14.361 1.648 -0.135 1.00 95.06 76 ASP A CA 1
ATOM 615 C C . ASP A 1 76 ? 13.161 1.955 0.785 1.00 95.06 76 ASP A C 1
ATOM 617 O O . ASP A 1 76 ? 13.014 3.073 1.303 1.00 95.06 76 ASP A O 1
ATOM 621 N N . PRO A 1 77 ? 12.309 0.946 1.053 1.00 95.38 77 PRO A N 1
ATOM 622 C CA . PRO A 1 77 ? 11.105 1.137 1.855 1.00 95.38 77 PRO A CA 1
ATOM 623 C C . PRO A 1 77 ? 11.392 1.610 3.283 1.00 95.38 77 PRO A C 1
ATOM 625 O O . PRO A 1 77 ? 10.600 2.350 3.865 1.00 95.38 77 PRO A O 1
ATOM 628 N N . LEU A 1 78 ? 12.518 1.198 3.875 1.00 94.81 78 LEU A N 1
ATOM 629 C CA . LEU A 1 78 ? 12.852 1.547 5.257 1.00 94.81 78 LEU A CA 1
ATOM 630 C C . LEU A 1 78 ? 13.224 3.018 5.391 1.00 94.81 78 LEU A C 1
ATOM 632 O O . LEU A 1 78 ? 12.755 3.687 6.314 1.00 94.81 78 LEU A O 1
ATOM 636 N N . SER A 1 79 ? 14.063 3.524 4.487 1.00 94.94 79 SER A N 1
ATOM 637 C CA . SER A 1 79 ? 14.412 4.945 4.457 1.00 94.94 79 SER A CA 1
ATOM 638 C C . SER A 1 79 ? 13.165 5.800 4.237 1.00 94.94 79 SER A C 1
ATOM 640 O O . SER A 1 79 ? 12.942 6.759 4.981 1.00 94.94 79 SER A O 1
ATOM 642 N N . SER A 1 80 ? 12.294 5.400 3.309 1.00 94.25 80 SER A N 1
ATOM 643 C CA . SER A 1 80 ? 11.046 6.110 3.016 1.00 94.25 80 SER A CA 1
ATOM 644 C C . SER A 1 80 ? 10.078 6.118 4.205 1.00 94.25 80 SER A C 1
ATOM 646 O O . SER A 1 80 ? 9.556 7.174 4.568 1.00 94.25 80 SER A O 1
ATOM 648 N N . LEU A 1 81 ? 9.914 4.991 4.909 1.00 94.31 81 LEU A N 1
ATOM 649 C CA . LEU A 1 81 ? 9.126 4.933 6.148 1.00 94.31 81 LEU A CA 1
ATOM 650 C C . LEU A 1 81 ? 9.709 5.813 7.262 1.00 94.31 81 LEU A C 1
ATOM 652 O O . LEU A 1 81 ? 8.957 6.446 8.002 1.00 94.31 81 LEU A O 1
ATOM 656 N N . ASN A 1 82 ? 11.035 5.892 7.387 1.00 92.62 82 ASN A N 1
ATOM 657 C CA . ASN A 1 82 ? 11.683 6.732 8.398 1.00 92.62 82 ASN A CA 1
ATOM 658 C C . ASN A 1 82 ? 11.530 8.233 8.119 1.00 92.62 82 ASN A C 1
ATOM 660 O O . ASN A 1 82 ? 11.484 9.025 9.060 1.00 92.62 82 ASN A O 1
ATOM 664 N N . ARG A 1 83 ? 11.438 8.627 6.845 1.00 91.88 83 ARG A N 1
ATOM 665 C CA . ARG A 1 83 ? 11.208 10.020 6.423 1.00 91.88 83 ARG A CA 1
ATOM 666 C C . ARG A 1 83 ? 9.739 10.438 6.520 1.00 91.88 83 ARG A C 1
ATOM 668 O O . ARG A 1 83 ? 9.433 11.626 6.439 1.00 91.88 83 ARG A O 1
ATOM 675 N N . MET A 1 84 ? 8.829 9.485 6.712 1.00 89.06 84 MET A N 1
ATOM 676 C CA . MET A 1 84 ? 7.396 9.742 6.754 1.00 89.06 84 MET A CA 1
ATOM 677 C C . MET A 1 84 ? 6.996 10.541 8.001 1.00 89.06 84 MET A C 1
ATOM 679 O O . MET A 1 84 ? 7.075 10.060 9.134 1.00 89.06 84 MET A O 1
ATOM 683 N N . ALA A 1 85 ? 6.499 11.759 7.781 1.00 83.06 85 ALA A N 1
ATOM 684 C CA . ALA A 1 85 ? 6.068 12.654 8.855 1.00 83.06 85 ALA A CA 1
ATOM 685 C C . ALA A 1 85 ? 4.691 12.289 9.440 1.00 83.06 85 ALA A C 1
ATOM 687 O O . ALA A 1 85 ? 4.428 12.545 10.615 1.00 83.06 85 ALA A O 1
ATOM 688 N N . ARG A 1 86 ? 3.798 11.689 8.639 1.00 84.25 86 ARG A N 1
ATOM 689 C CA . ARG A 1 86 ? 2.418 11.385 9.043 1.00 84.25 86 ARG A CA 1
ATOM 690 C C . ARG A 1 86 ? 2.145 9.890 8.999 1.00 84.25 86 ARG A C 1
ATOM 692 O O . ARG A 1 86 ? 2.095 9.294 7.932 1.00 84.25 86 ARG A O 1
ATOM 699 N N . TRP A 1 87 ? 1.878 9.319 10.167 1.00 93.31 87 TRP A N 1
ATOM 700 C CA . TRP A 1 87 ? 1.546 7.907 10.315 1.00 93.31 87 TRP A CA 1
ATOM 701 C C . TRP A 1 87 ? 0.026 7.715 10.387 1.00 93.31 87 TRP A C 1
ATOM 703 O O . TRP A 1 87 ? -0.597 8.290 11.283 1.00 93.31 87 TRP A O 1
ATOM 713 N N . PRO A 1 88 ? -0.576 6.921 9.487 1.00 95.62 88 PRO A N 1
ATOM 714 C CA . PRO A 1 88 ? -2.008 6.666 9.486 1.00 95.62 88 PRO A CA 1
ATOM 715 C C . PRO A 1 88 ? -2.416 5.724 10.629 1.00 95.62 88 PRO A C 1
ATOM 717 O O . PRO A 1 88 ? -1.583 5.217 11.383 1.00 95.62 88 PRO A O 1
ATOM 720 N N . SER A 1 89 ? -3.718 5.487 10.760 1.00 95.69 89 SER A N 1
ATOM 721 C CA . SER A 1 89 ? -4.254 4.403 11.600 1.00 95.69 89 SER A CA 1
ATOM 722 C C . SER A 1 89 ? -4.139 3.035 10.921 1.00 95.69 89 SER A C 1
ATOM 724 O O . SER A 1 89 ? -3.963 2.024 11.592 1.00 95.69 89 SER A O 1
ATOM 726 N N . HIS A 1 90 ? -4.217 3.013 9.586 1.00 96.62 90 HIS A N 1
ATOM 727 C CA . HIS A 1 90 ? -4.221 1.798 8.782 1.00 96.62 90 HIS A CA 1
ATOM 728 C C . HIS A 1 90 ? -3.227 1.913 7.627 1.00 96.62 90 HIS A C 1
ATOM 730 O O . HIS A 1 90 ? -3.198 2.934 6.935 1.00 96.62 90 HIS A O 1
ATOM 736 N N . PHE A 1 91 ? -2.466 0.852 7.380 1.00 97.56 91 PHE A N 1
ATOM 737 C CA . PHE A 1 91 ? -1.702 0.676 6.150 1.00 97.56 91 PHE A CA 1
ATOM 738 C C . PHE A 1 91 ? -2.267 -0.460 5.315 1.00 97.56 91 PHE A C 1
ATOM 740 O O . PHE A 1 91 ? -2.662 -1.488 5.856 1.00 97.56 91 PHE A O 1
ATOM 747 N N . ILE A 1 92 ? -2.252 -0.288 3.997 1.00 97.94 92 ILE A N 1
ATOM 748 C CA . ILE A 1 92 ? -2.608 -1.325 3.029 1.00 97.94 92 ILE A CA 1
ATOM 749 C C . ILE A 1 92 ? -1.419 -1.544 2.106 1.00 97.94 92 ILE A C 1
ATOM 751 O O . ILE A 1 92 ? -0.877 -0.581 1.567 1.00 97.94 92 ILE A O 1
ATOM 755 N N . MET A 1 93 ? -1.019 -2.797 1.927 1.00 97.88 93 MET A N 1
ATOM 756 C CA . MET A 1 93 ? 0.102 -3.182 1.068 1.00 97.88 93 MET A CA 1
ATOM 757 C C . MET A 1 93 ? -0.053 -4.620 0.576 1.00 97.88 93 MET A C 1
ATOM 759 O O . MET A 1 93 ? -0.892 -5.367 1.078 1.00 97.88 93 MET A O 1
ATOM 763 N N . PHE A 1 94 ? 0.767 -5.021 -0.391 1.00 97.81 94 PHE A N 1
ATOM 764 C CA . PHE A 1 94 ? 0.958 -6.439 -0.698 1.00 97.81 94 PHE A CA 1
ATOM 765 C C . PHE A 1 94 ? 1.887 -7.083 0.336 1.00 97.81 94 PHE A C 1
ATOM 767 O O . PHE A 1 94 ? 2.842 -6.444 0.783 1.00 97.81 94 PHE A O 1
ATOM 774 N N . ASP A 1 95 ? 1.650 -8.349 0.689 1.00 96.62 95 ASP A N 1
ATOM 775 C CA . ASP A 1 95 ? 2.476 -9.053 1.681 1.00 96.62 95 ASP A CA 1
ATOM 776 C C . ASP A 1 95 ? 3.949 -9.183 1.269 1.00 96.62 95 ASP A C 1
ATOM 778 O O . ASP A 1 95 ? 4.824 -9.254 2.130 1.00 96.62 95 ASP A O 1
ATOM 782 N N . HIS A 1 96 ? 4.235 -9.104 -0.033 1.00 95.75 96 HIS A N 1
ATOM 783 C CA . HIS A 1 96 ? 5.589 -9.118 -0.566 1.00 95.75 96 HIS A CA 1
ATOM 784 C C . HIS A 1 96 ? 6.439 -7.974 0.002 1.00 95.75 96 HIS A C 1
ATOM 786 O O . HIS A 1 96 ? 7.640 -8.130 0.187 1.00 95.75 96 HIS A O 1
ATOM 792 N N . LEU A 1 97 ? 5.840 -6.828 0.345 1.00 96.12 97 LEU A N 1
ATOM 793 C CA . LEU A 1 97 ? 6.575 -5.732 0.985 1.00 96.12 97 LEU A CA 1
ATOM 794 C C . LEU A 1 97 ? 7.103 -6.118 2.383 1.00 96.12 97 LEU A C 1
ATOM 796 O O . LEU A 1 97 ? 8.098 -5.567 2.849 1.00 96.12 97 LEU A O 1
ATOM 800 N N . LEU A 1 98 ? 6.461 -7.085 3.040 1.00 96.12 98 LEU A N 1
ATOM 801 C CA . LEU A 1 98 ? 6.815 -7.582 4.368 1.00 96.12 98 LEU A CA 1
ATOM 802 C C . LEU A 1 98 ? 7.732 -8.816 4.323 1.00 96.12 98 LEU A C 1
ATOM 804 O O . LEU A 1 98 ? 8.266 -9.203 5.362 1.00 96.12 98 LEU A O 1
ATOM 808 N N . SER A 1 99 ? 7.960 -9.426 3.151 1.00 93.62 99 SER A N 1
ATOM 809 C CA . SER A 1 99 ? 8.640 -10.728 3.031 1.00 93.62 99 SER A CA 1
ATOM 810 C C . SER A 1 99 ? 10.083 -10.725 3.534 1.00 93.62 99 SER A C 1
ATOM 812 O O . SER A 1 99 ? 10.565 -11.735 4.037 1.00 93.62 99 SER A O 1
ATOM 814 N N . ASN A 1 100 ? 10.772 -9.587 3.418 1.00 89.31 100 ASN A N 1
ATOM 815 C CA . ASN A 1 100 ? 12.164 -9.440 3.848 1.00 89.31 100 ASN A CA 1
ATOM 816 C C . ASN A 1 100 ? 12.299 -9.178 5.361 1.00 89.31 100 ASN A C 1
ATOM 818 O O . ASN A 1 100 ? 13.413 -9.010 5.853 1.00 89.31 100 ASN A O 1
ATOM 822 N N . GLY A 1 101 ? 11.185 -9.100 6.099 1.00 91.50 101 GLY A N 1
ATOM 823 C CA . GLY A 1 101 ? 11.135 -8.916 7.554 1.00 91.50 101 GLY A CA 1
ATOM 824 C C . GLY A 1 101 ? 11.438 -7.495 8.033 1.00 91.50 101 GLY A C 1
ATOM 825 O O . GLY A 1 101 ? 10.786 -7.007 8.945 1.00 91.50 101 GLY A O 1
ATOM 826 N N . THR A 1 102 ? 12.346 -6.770 7.382 1.00 94.06 102 THR A N 1
ATOM 827 C CA . THR A 1 102 ? 12.789 -5.444 7.844 1.00 94.06 102 THR A CA 1
ATOM 828 C C . THR A 1 102 ? 11.658 -4.419 7.948 1.00 94.06 102 THR A C 1
ATOM 830 O O . THR A 1 102 ? 11.547 -3.707 8.949 1.00 94.06 102 THR A O 1
ATOM 833 N N . VAL A 1 103 ? 10.803 -4.342 6.924 1.00 95.38 103 VAL A N 1
ATOM 834 C CA . VAL A 1 103 ? 9.634 -3.451 6.906 1.00 95.38 103 VAL A CA 1
ATOM 835 C C . VAL A 1 103 ? 8.611 -3.892 7.948 1.00 95.38 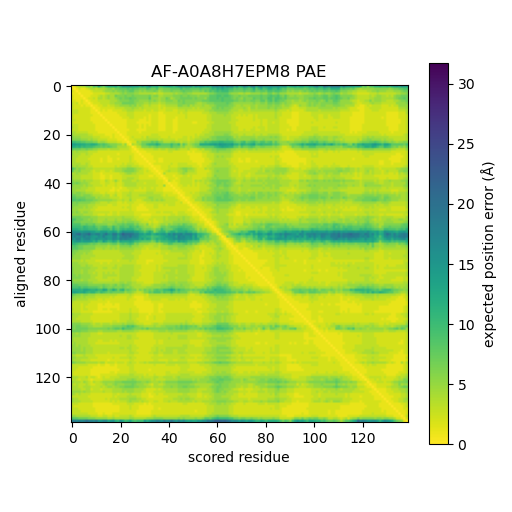103 VAL A C 1
ATOM 837 O O . VAL A 1 103 ? 8.063 -3.050 8.659 1.00 95.38 103 VAL A O 1
ATOM 840 N N . ALA A 1 104 ? 8.400 -5.203 8.087 1.00 95.94 104 ALA A N 1
ATOM 841 C CA . ALA A 1 104 ? 7.504 -5.762 9.093 1.00 95.94 104 ALA A CA 1
ATOM 842 C C . ALA A 1 104 ? 7.954 -5.377 10.510 1.00 95.94 104 ALA A C 1
ATOM 844 O O . ALA A 1 104 ? 7.158 -4.836 11.273 1.00 95.94 104 ALA A O 1
ATOM 845 N N . ASP A 1 105 ? 9.241 -5.534 10.823 1.00 96.12 105 ASP A N 1
ATOM 846 C CA . ASP A 1 105 ? 9.819 -5.166 12.116 1.00 96.12 105 ASP A CA 1
ATOM 847 C C . ASP A 1 105 ? 9.703 -3.661 12.389 1.00 96.12 105 ASP A C 1
ATOM 849 O O . ASP A 1 105 ? 9.407 -3.243 13.511 1.00 96.12 105 ASP A O 1
ATOM 853 N N . ALA A 1 106 ? 9.942 -2.822 11.375 1.00 95.31 106 ALA A N 1
ATOM 854 C CA . ALA A 1 106 ? 9.822 -1.371 11.496 1.00 95.31 106 ALA A CA 1
ATOM 855 C C . ALA A 1 106 ? 8.380 -0.945 11.814 1.00 95.31 106 ALA A C 1
ATOM 857 O O . ALA A 1 106 ? 8.159 -0.129 12.711 1.00 95.31 106 ALA A O 1
ATOM 858 N N . LEU A 1 107 ? 7.399 -1.529 11.123 1.00 96.00 107 LEU A N 1
ATOM 859 C CA . LEU A 1 107 ? 5.977 -1.275 11.348 1.00 96.00 107 LEU A CA 1
ATOM 860 C C . LEU A 1 107 ? 5.513 -1.828 12.704 1.00 96.00 107 LEU A C 1
ATOM 862 O O . LEU A 1 107 ? 4.815 -1.133 13.446 1.00 96.00 107 LEU A O 1
ATOM 866 N N . GLN A 1 108 ? 5.978 -3.018 13.089 1.00 95.75 108 GLN A N 1
ATOM 867 C CA . GLN A 1 108 ? 5.662 -3.627 14.379 1.00 95.75 108 GLN A CA 1
ATOM 868 C C . GLN A 1 108 ? 6.209 -2.801 15.551 1.00 95.75 108 GLN A C 1
ATOM 870 O O . GLN A 1 108 ? 5.490 -2.555 16.518 1.00 95.75 108 GLN A O 1
ATOM 875 N N . LYS A 1 109 ? 7.438 -2.272 15.448 1.00 95.06 109 LYS A N 1
ATOM 876 C CA . LYS A 1 109 ? 8.009 -1.331 16.437 1.00 95.06 109 LYS A CA 1
ATOM 877 C C . LYS A 1 109 ? 7.189 -0.048 16.583 1.00 95.06 109 LYS A C 1
ATOM 879 O O . LYS A 1 109 ? 7.257 0.606 17.621 1.00 95.06 109 LYS A O 1
ATOM 884 N N . LYS A 1 110 ? 6.427 0.326 15.553 1.00 94.56 110 LYS A N 1
ATOM 885 C CA . LYS A 1 110 ? 5.500 1.469 15.565 1.00 94.56 110 LYS A CA 1
ATOM 886 C C . LYS A 1 110 ? 4.091 1.099 16.047 1.00 94.56 110 LYS A C 1
ATOM 888 O O . LYS A 1 110 ? 3.232 1.979 16.076 1.00 94.56 110 LYS A O 1
ATOM 893 N N . GLY A 1 111 ? 3.866 -0.156 16.444 1.00 96.19 111 GLY A N 1
ATOM 894 C CA . GLY A 1 111 ? 2.601 -0.656 16.984 1.00 96.19 111 GLY A CA 1
ATOM 895 C C . GLY A 1 111 ? 1.624 -1.194 15.939 1.00 96.19 111 GLY A C 1
ATOM 896 O O . GLY A 1 111 ? 0.482 -1.470 16.286 1.00 96.19 111 GLY A O 1
ATOM 897 N N . PHE A 1 112 ? 2.038 -1.343 14.677 1.00 97.25 112 PHE A N 1
ATOM 898 C CA . PHE A 1 112 ? 1.170 -1.902 13.641 1.00 97.25 112 PHE A CA 1
ATOM 899 C C . PHE A 1 112 ? 1.133 -3.429 13.699 1.00 97.25 112 PHE A C 1
ATOM 901 O O . PHE A 1 112 ? 2.169 -4.082 13.823 1.00 97.25 112 PHE A O 1
ATOM 908 N N . GLN A 1 113 ? -0.064 -3.992 13.553 1.00 97.12 113 GLN A N 1
ATOM 909 C CA . GLN A 1 113 ? -0.299 -5.436 13.497 1.00 97.12 113 GLN A CA 1
ATOM 910 C C . GLN A 1 113 ? -1.240 -5.778 12.341 1.00 97.12 113 GLN A C 1
ATOM 912 O O . GLN A 1 113 ? -2.090 -4.967 11.973 1.00 97.12 113 GLN A O 1
ATOM 917 N N . GLU A 1 114 ? -1.104 -6.973 11.763 1.00 97.38 114 GLU A N 1
ATOM 918 C CA . GLU A 1 114 ? -2.020 -7.443 10.720 1.00 97.38 114 GLU A CA 1
ATOM 919 C C . GLU A 1 114 ? -3.421 -7.640 11.305 1.00 97.38 114 GLU A C 1
ATOM 921 O O . GLU A 1 114 ? -3.627 -8.453 12.202 1.00 97.38 114 GLU A O 1
ATOM 926 N N . CYS A 1 115 ? -4.390 -6.889 10.786 1.00 96.12 115 CYS A N 1
ATOM 927 C CA . CYS A 1 115 ? -5.782 -6.950 11.227 1.00 96.12 115 CYS A CA 1
ATOM 928 C C . CYS A 1 115 ? -6.696 -7.598 10.182 1.00 96.12 115 CYS A C 1
ATOM 930 O O . CYS A 1 115 ? -7.717 -8.196 10.536 1.00 96.12 115 CYS A O 1
ATOM 932 N N . ARG A 1 116 ? -6.355 -7.504 8.888 1.00 97.88 116 ARG A N 1
ATOM 933 C CA . ARG A 1 116 ? -7.070 -8.182 7.794 1.00 97.88 116 ARG A CA 1
ATOM 934 C C . ARG A 1 116 ? -6.121 -8.582 6.672 1.00 97.88 116 ARG A C 1
ATOM 936 O O . ARG A 1 116 ? -5.120 -7.917 6.428 1.00 97.88 116 ARG A O 1
ATOM 943 N N . ARG A 1 117 ? -6.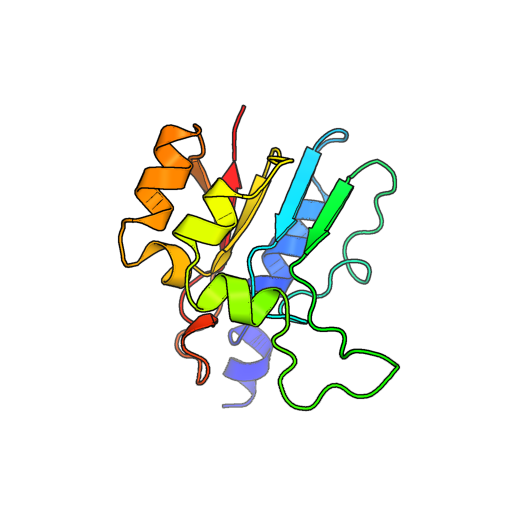513 -9.622 5.937 1.00 98.38 117 ARG A N 1
ATOM 944 C CA . ARG A 1 117 ? -5.842 -10.119 4.735 1.00 98.38 117 ARG A CA 1
ATOM 945 C C . ARG A 1 117 ? -6.876 -10.496 3.683 1.00 98.38 117 ARG A C 1
ATOM 947 O O . ARG A 1 117 ? -7.913 -11.072 4.015 1.00 98.38 117 ARG A O 1
ATOM 954 N N . PHE A 1 118 ? -6.588 -10.173 2.429 1.00 98.19 118 PHE A N 1
ATOM 955 C CA . PHE A 1 118 ? -7.445 -10.434 1.281 1.00 98.19 118 PHE A CA 1
ATOM 956 C C . PHE A 1 118 ? -6.656 -11.149 0.196 1.00 98.19 118 PHE A C 1
ATOM 958 O O . PHE A 1 118 ? -5.620 -10.654 -0.254 1.00 98.19 118 PHE A O 1
ATOM 965 N N . PHE A 1 119 ? -7.185 -12.285 -0.256 1.00 97.50 119 PHE A N 1
ATOM 966 C CA . PHE A 1 119 ? -6.576 -13.042 -1.338 1.00 97.50 119 PHE A CA 1
ATOM 967 C C . PHE A 1 119 ? -6.470 -12.191 -2.605 1.00 97.50 119 PHE A C 1
ATOM 969 O O . PHE A 1 119 ? -7.483 -11.676 -3.085 1.00 97.50 119 PHE A O 1
ATOM 976 N N . ASN A 1 120 ? -5.265 -12.062 -3.164 1.00 96.44 120 ASN A N 1
ATOM 977 C CA . ASN A 1 120 ? -5.062 -11.263 -4.371 1.00 96.44 120 ASN A CA 1
ATOM 978 C C . ASN A 1 120 ? -4.983 -12.106 -5.642 1.00 96.44 120 ASN A C 1
ATOM 980 O O . ASN A 1 120 ? -5.787 -11.937 -6.553 1.00 96.44 120 ASN A O 1
ATOM 984 N N . SER A 1 121 ? -3.973 -12.967 -5.741 1.00 94.94 121 SER A N 1
ATOM 985 C CA . SER A 1 121 ? -3.737 -13.825 -6.901 1.00 94.94 121 SER A CA 1
ATOM 986 C C . SER A 1 121 ? -2.695 -14.891 -6.566 1.00 94.94 121 SER A C 1
ATOM 988 O O . SER A 1 121 ? -1.848 -14.684 -5.704 1.00 94.94 121 SER A O 1
ATOM 990 N N . HIS A 1 122 ? -2.710 -16.019 -7.282 1.00 92.94 122 HIS A N 1
ATOM 991 C CA . HIS A 1 122 ? -1.680 -17.054 -7.108 1.00 92.94 122 HIS A CA 1
ATOM 992 C C . HIS A 1 122 ? -0.322 -16.640 -7.690 1.00 92.94 122 HIS A C 1
ATOM 994 O O . HIS A 1 122 ? 0.714 -17.156 -7.284 1.00 92.94 122 HIS A O 1
ATOM 1000 N N . PHE A 1 123 ? -0.326 -15.751 -8.683 1.00 89.69 123 PHE A N 1
ATOM 1001 C CA . PHE A 1 123 ? 0.872 -15.268 -9.351 1.00 89.69 123 PHE A CA 1
ATOM 1002 C C . PHE A 1 123 ? 0.612 -13.895 -9.968 1.00 89.69 123 PHE A C 1
ATOM 1004 O O . PHE A 1 123 ? -0.503 -13.596 -10.404 1.00 89.69 123 PHE A O 1
ATOM 1011 N N . HIS A 1 124 ? 1.676 -13.102 -10.033 1.00 92.06 124 HIS A N 1
ATOM 1012 C CA . HIS A 1 124 ? 1.722 -11.801 -10.682 1.00 92.06 124 HIS A CA 1
ATOM 1013 C C . HIS A 1 124 ? 3.088 -11.649 -11.366 1.00 92.06 124 HIS A C 1
ATOM 1015 O O . HIS A 1 124 ? 4.106 -12.119 -10.841 1.00 92.06 124 HIS A O 1
ATOM 1021 N N . ASP A 1 125 ? 3.107 -11.040 -12.548 1.00 91.19 125 ASP A N 1
ATOM 1022 C CA . ASP A 1 125 ? 4.326 -10.727 -13.299 1.00 91.19 125 ASP A CA 1
ATOM 1023 C C . ASP A 1 125 ? 5.195 -9.698 -12.555 1.00 91.19 125 ASP A C 1
ATOM 1025 O O . ASP A 1 125 ? 6.351 -9.996 -12.258 1.00 91.19 125 ASP A O 1
ATOM 1029 N N . ASP A 1 126 ? 4.616 -8.562 -12.150 1.00 92.62 126 ASP A N 1
ATOM 1030 C CA . ASP A 1 126 ? 5.233 -7.599 -11.230 1.00 92.62 126 ASP A CA 1
ATOM 1031 C C . ASP A 1 126 ? 5.409 -8.209 -9.827 1.00 92.62 126 ASP A C 1
ATOM 1033 O O . ASP A 1 126 ? 4.440 -8.533 -9.132 1.00 92.62 126 ASP A O 1
ATOM 1037 N N . THR A 1 127 ? 6.663 -8.352 -9.393 1.00 92.25 127 THR A N 1
ATOM 1038 C CA . THR A 1 127 ? 7.022 -8.889 -8.073 1.00 92.25 127 THR A CA 1
ATOM 1039 C C . THR A 1 127 ? 6.464 -8.043 -6.935 1.00 92.25 127 THR A C 1
ATOM 1041 O O . THR A 1 127 ? 6.037 -8.599 -5.926 1.00 92.25 127 THR A O 1
ATOM 1044 N N . ARG A 1 128 ? 6.364 -6.721 -7.123 1.00 93.38 128 ARG A N 1
ATOM 1045 C CA . ARG A 1 128 ? 5.843 -5.773 -6.124 1.00 93.38 128 ARG A CA 1
ATOM 1046 C C . ARG A 1 128 ? 4.360 -5.991 -5.820 1.00 93.38 128 ARG A C 1
ATOM 1048 O O . ARG A 1 128 ? 3.878 -5.527 -4.790 1.00 93.38 128 ARG A O 1
ATOM 1055 N N . ARG A 1 129 ? 3.641 -6.686 -6.711 1.00 95.69 129 ARG A N 1
ATOM 1056 C CA . ARG A 1 129 ? 2.203 -6.994 -6.613 1.00 95.69 129 ARG A CA 1
ATOM 1057 C C . ARG A 1 129 ? 1.912 -8.449 -6.238 1.00 95.69 129 ARG A C 1
ATOM 1059 O O . ARG A 1 129 ? 0.758 -8.884 -6.289 1.00 95.69 129 ARG A O 1
ATOM 1066 N N . ARG A 1 130 ? 2.947 -9.230 -5.916 1.00 94.81 130 ARG A N 1
ATOM 1067 C CA . ARG A 1 130 ? 2.793 -10.630 -5.507 1.00 94.81 130 ARG A CA 1
ATOM 1068 C C . ARG A 1 130 ? 2.276 -10.742 -4.080 1.00 94.81 130 ARG A C 1
ATOM 1070 O O . ARG A 1 130 ? 2.505 -9.866 -3.253 1.00 94.81 130 ARG A O 1
ATOM 1077 N N . GLY A 1 131 ? 1.623 -11.870 -3.823 1.00 95.75 131 GLY A N 1
ATOM 1078 C CA . GLY A 1 131 ? 1.040 -12.172 -2.526 1.00 95.75 131 GLY A CA 1
ATOM 1079 C C . GLY A 1 131 ? -0.277 -11.450 -2.281 1.00 95.75 131 GLY A C 1
ATOM 1080 O O . GLY A 1 131 ? -0.832 -10.794 -3.169 1.00 95.75 131 GLY A O 1
ATOM 1081 N N . ASP A 1 132 ? -0.794 -11.626 -1.074 1.00 97.81 132 ASP A N 1
ATOM 1082 C CA . ASP A 1 132 ? -2.102 -11.117 -0.679 1.00 97.81 132 ASP A CA 1
ATOM 1083 C C . ASP A 1 132 ? -2.057 -9.635 -0.317 1.00 97.81 132 ASP A C 1
ATOM 1085 O O . ASP A 1 132 ? -1.006 -9.079 0.000 1.00 97.81 132 ASP A O 1
ATOM 1089 N N . VAL A 1 133 ? -3.221 -8.987 -0.337 1.00 98.31 133 VAL A N 1
ATOM 1090 C CA . VAL A 1 133 ? -3.352 -7.631 0.195 1.00 98.31 133 VAL A CA 1
ATOM 1091 C C . VAL A 1 133 ? -3.549 -7.723 1.701 1.00 98.31 133 VAL A C 1
ATOM 1093 O O . VAL A 1 133 ? -4.522 -8.313 2.171 1.00 98.31 133 VAL A O 1
ATOM 1096 N N . VAL A 1 134 ? -2.642 -7.120 2.458 1.00 98.25 134 VAL A N 1
ATOM 1097 C CA . VAL A 1 134 ? -2.680 -7.077 3.920 1.00 98.25 134 VAL A CA 1
ATOM 1098 C C . VAL A 1 134 ? -3.031 -5.680 4.402 1.00 98.25 134 VAL A C 1
ATOM 1100 O O . VAL A 1 134 ? -2.614 -4.673 3.825 1.00 98.25 134 VAL A O 1
ATOM 1103 N N . VAL A 1 135 ? -3.810 -5.632 5.477 1.00 98.25 135 VAL A N 1
ATOM 1104 C CA . VAL A 1 135 ? -4.137 -4.413 6.208 1.00 98.25 135 VAL A CA 1
ATOM 1105 C C . VAL A 1 135 ? -3.466 -4.492 7.565 1.00 98.25 135 VAL A C 1
ATOM 1107 O O . VAL A 1 135 ? -3.706 -5.432 8.329 1.00 98.25 135 VAL A O 1
ATOM 1110 N N . LEU A 1 136 ? -2.643 -3.495 7.865 1.00 98.00 136 LEU A N 1
ATOM 1111 C CA . LEU A 1 136 ? -2.039 -3.322 9.175 1.00 98.00 136 LEU A CA 1
ATOM 1112 C C . LEU A 1 136 ? -2.756 -2.201 9.920 1.00 98.00 136 LEU A C 1
ATOM 1114 O O . LEU A 1 136 ? -2.932 -1.117 9.368 1.00 98.00 136 LEU A O 1
ATOM 1118 N N . CYS A 1 137 ? -3.133 -2.453 11.166 1.00 96.44 137 CYS A N 1
ATOM 1119 C CA . CYS A 1 137 ? -3.855 -1.523 12.02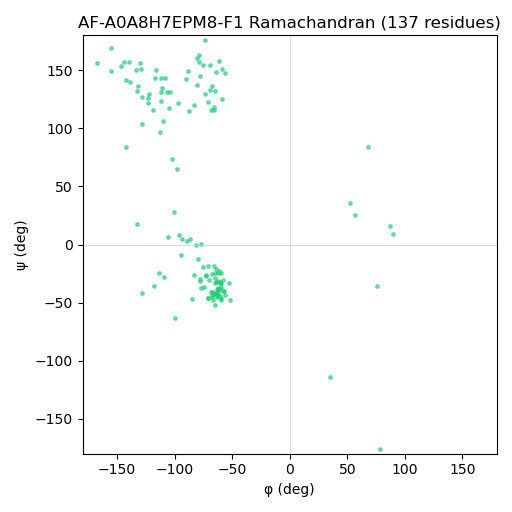3 1.00 96.44 137 CYS A CA 1
ATOM 1120 C C . CYS A 1 137 ? -3.007 -1.139 13.240 1.00 96.44 137 CYS A C 1
ATOM 1122 O O . CYS A 1 137 ? -2.211 -1.946 13.725 1.00 96.44 137 CYS A O 1
ATOM 1124 N N . ARG A 1 138 ? -3.219 0.076 13.746 1.00 92.69 138 ARG A N 1
ATOM 1125 C CA . ARG A 1 138 ? -2.706 0.571 15.027 1.00 92.69 138 ARG A CA 1
ATOM 1126 C C . ARG A 1 138 ? -3.853 1.240 15.786 1.00 92.69 138 ARG A C 1
ATOM 1128 O O . ARG A 1 138 ? -4.564 2.048 15.187 1.00 92.69 138 ARG A O 1
ATOM 1135 N N . GLU A 1 139 ? -4.001 0.887 17.062 1.00 68.38 139 GLU A N 1
ATOM 1136 C CA . GLU A 1 139 ? -4.937 1.526 18.005 1.00 68.38 139 GLU A CA 1
ATOM 1137 C C . GLU A 1 139 ? -4.451 2.908 18.463 1.00 68.38 139 GLU A C 1
ATOM 1139 O O . GLU A 1 139 ? -3.219 3.092 18.621 1.00 68.38 139 GLU A O 1
#

pLDDT: mean 93.17, std 4.57, range [68.38, 98.38]